Protein AF-A0A6A4Z8U5-F1 (afdb_monomer_lite)

Radius of gyration: 16.87 Å; chains: 1; bounding box: 35×45×52 Å

Foldseek 3Di:
DDDDDPPDDLVNLCCCQFPPQFFLLSVLVVLLVDQLLCLVVQQAQAQEQDLVRPGGDGPDPVRNVVCVVPPSQALQNYSLSNQLSDQLVRNCVNANDPPGPCCVRQVVVLVVDPNSVVSCVCSNCNNVPDDSVRSSVVSVVSNHGTHHGDDDDPDGRDDDD

Secondary structure (DSSP, 8-state):
---------HHHHHHIIIIIS--HHHHHHHHTTS-GGGTTTS-----BSSTT--SB--SSHHHHHHHHHHTTTBGGGBHHHHHTTS-HHHHHHHH-STTSHHIIIIIHHHHTSHHHHHHHHHHHHHHHH--HHHHHHHHHHTT--B--PPP-SSSPPP---

Sequence (161 aa):
MRSASPATSRTYARQLVLSELTDLTYAVTNLRTLSPWWFVKTNTMFCWIDFNTTFEVAHTVARQARCEAKYKANAAVYIESMLRQQVWADFVSAWGGSGSMWNVTYQEALDATPTGRRWLQQTTTARSITSVAQEVAYWRSFQVDRFQLQWQNHWQTGISE

Organism: NCBI:txid120398

pLDDT: mean 88.82, std 13.79, range [34.22, 98.62]

Structure (mmCIF, N/CA/C/O backbone):
data_AF-A0A6A4Z8U5-F1
#
_entry.id   AF-A0A6A4Z8U5-F1
#
loop_
_atom_site.group_PDB
_atom_site.id
_atom_site.type_symbol
_atom_site.label_atom_id
_atom_site.label_alt_id
_atom_site.label_comp_id
_atom_site.label_asym_id
_atom_site.label_entity_id
_atom_site.label_seq_id
_atom_site.pdbx_PDB_ins_code
_atom_site.Cartn_x
_atom_site.Cartn_y
_atom_site.Cartn_z
_atom_site.occupancy
_atom_site.B_iso_or_equiv
_atom_site.auth_seq_id
_atom_site.auth_comp_id
_atom_site.auth_asym_id
_atom_site.auth_atom_id
_atom_site.pdbx_PDB_model_num
ATOM 1 N N . MET A 1 1 ? 21.211 -27.342 34.054 1.00 34.22 1 MET A N 1
ATOM 2 C CA . MET A 1 1 ? 20.498 -27.913 32.890 1.00 34.22 1 MET A CA 1
ATOM 3 C C . MET A 1 1 ? 20.318 -26.807 31.863 1.00 34.22 1 MET A C 1
ATOM 5 O O . MET A 1 1 ? 19.681 -25.817 32.185 1.00 34.22 1 MET A O 1
ATOM 9 N N . ARG A 1 2 ? 20.952 -26.908 30.689 1.00 38.91 2 ARG A N 1
ATOM 10 C CA . ARG A 1 2 ? 20.717 -25.979 29.573 1.00 38.91 2 ARG A CA 1
ATOM 11 C C . ARG A 1 2 ? 19.577 -26.558 28.743 1.00 38.91 2 ARG A C 1
ATOM 13 O O . ARG A 1 2 ? 19.736 -27.628 28.167 1.00 38.91 2 ARG A O 1
ATOM 20 N N . SER A 1 3 ? 18.435 -25.887 28.741 1.00 38.78 3 SER A N 1
ATOM 21 C CA . SER A 1 3 ? 17.337 -26.149 27.817 1.00 38.78 3 SER A CA 1
ATOM 22 C C . SER A 1 3 ? 17.823 -25.862 26.396 1.00 38.78 3 SER A C 1
ATOM 24 O O . SER A 1 3 ? 18.137 -24.721 26.061 1.00 38.78 3 SER A O 1
ATOM 26 N N . ALA A 1 4 ? 17.950 -26.904 25.579 1.00 44.28 4 ALA A N 1
ATOM 27 C CA . ALA A 1 4 ? 18.146 -26.751 24.148 1.00 44.28 4 ALA A CA 1
ATOM 28 C C . ALA A 1 4 ? 16.785 -26.408 23.532 1.00 44.28 4 ALA A C 1
ATOM 30 O O . ALA A 1 4 ? 15.901 -27.262 23.497 1.00 44.28 4 ALA A O 1
ATOM 31 N N . SER A 1 5 ? 16.600 -25.167 23.076 1.00 52.19 5 SER A N 1
ATOM 32 C CA . SER A 1 5 ? 15.500 -24.864 22.155 1.00 52.19 5 SER A CA 1
ATOM 33 C C . SER A 1 5 ? 15.675 -25.730 20.902 1.00 52.19 5 SER A C 1
ATOM 35 O O . SER A 1 5 ? 16.810 -25.855 20.424 1.00 52.19 5 SER A O 1
ATOM 37 N N . PRO A 1 6 ? 14.605 -26.333 20.353 1.00 53.66 6 PRO A N 1
ATOM 38 C CA . PRO A 1 6 ? 14.718 -27.057 19.099 1.00 53.66 6 PRO A CA 1
ATOM 39 C C . PRO A 1 6 ? 15.205 -26.074 18.035 1.00 53.66 6 PRO A C 1
ATOM 41 O O . PRO A 1 6 ? 14.643 -24.991 17.879 1.00 53.66 6 PRO A O 1
ATOM 44 N N . ALA A 1 7 ? 16.276 -26.424 17.323 1.00 59.38 7 ALA A N 1
ATOM 45 C CA . ALA A 1 7 ? 16.727 -25.634 16.189 1.00 59.38 7 ALA A CA 1
ATOM 46 C C . ALA A 1 7 ? 15.635 -25.693 15.112 1.00 59.38 7 ALA A C 1
ATOM 48 O O . ALA A 1 7 ? 15.496 -26.694 14.408 1.00 59.38 7 ALA A O 1
ATOM 49 N N . THR A 1 8 ? 14.828 -24.641 15.010 1.00 61.09 8 THR A N 1
ATOM 50 C CA . THR A 1 8 ? 13.815 -24.511 13.965 1.00 61.09 8 THR A CA 1
ATOM 51 C C . THR A 1 8 ? 14.508 -24.513 12.601 1.00 61.09 8 THR A C 1
ATOM 53 O O . THR A 1 8 ? 15.490 -23.802 12.368 1.00 61.09 8 THR A O 1
ATOM 56 N N . SER A 1 9 ? 14.044 -25.364 11.680 1.00 70.25 9 SER A N 1
ATOM 57 C CA . SER A 1 9 ? 14.634 -25.440 10.339 1.00 70.25 9 SER A CA 1
ATOM 58 C C . SER A 1 9 ? 14.490 -24.096 9.616 1.00 70.25 9 SER A C 1
ATOM 60 O O . SER A 1 9 ? 13.412 -23.503 9.594 1.00 70.25 9 SER A O 1
ATOM 62 N N . ARG A 1 10 ? 15.540 -23.637 8.921 1.00 66.12 10 ARG A N 1
ATOM 63 C CA . ARG A 1 10 ? 15.491 -22.400 8.109 1.00 66.12 10 ARG A CA 1
ATOM 64 C C . ARG A 1 10 ? 14.445 -22.453 6.989 1.00 66.12 10 ARG A C 1
ATOM 66 O O . ARG A 1 10 ? 14.055 -21.413 6.462 1.00 66.12 10 ARG A O 1
ATOM 73 N N . THR A 1 11 ? 14.021 -23.649 6.581 1.00 73.50 11 THR A N 1
ATOM 74 C CA . THR A 1 11 ? 12.932 -23.828 5.611 1.00 73.50 11 THR A CA 1
ATOM 75 C C . THR A 1 11 ? 11.557 -23.671 6.251 1.00 73.50 11 THR A C 1
ATOM 77 O O . THR A 1 11 ? 10.667 -23.146 5.592 1.00 73.50 11 THR A O 1
ATOM 80 N N . TYR A 1 12 ? 11.404 -24.023 7.531 1.00 74.38 12 TYR A N 1
ATOM 81 C CA . TYR A 1 12 ? 10.136 -23.940 8.260 1.00 74.38 12 TYR A CA 1
ATOM 82 C C . TYR A 1 12 ? 9.645 -22.493 8.366 1.00 74.38 12 TYR A C 1
ATOM 84 O O . TYR A 1 12 ? 8.531 -22.189 7.955 1.00 74.38 12 TYR A O 1
ATOM 92 N N . ALA A 1 13 ? 10.518 -21.565 8.773 1.00 71.56 13 ALA A N 1
ATOM 93 C CA . ALA A 1 13 ? 10.164 -20.146 8.851 1.00 71.56 13 ALA A CA 1
ATOM 94 C C . ALA A 1 13 ? 9.749 -19.540 7.503 1.00 71.56 13 ALA A C 1
ATOM 96 O O . ALA A 1 13 ? 8.847 -18.706 7.428 1.00 71.56 13 ALA A O 1
ATOM 97 N N . ARG A 1 14 ? 10.391 -19.984 6.418 1.00 73.06 14 ARG A N 1
ATOM 98 C CA . ARG A 1 14 ? 10.057 -19.546 5.060 1.00 73.06 14 ARG A CA 1
ATOM 99 C C . ARG A 1 14 ? 8.739 -20.135 4.581 1.00 73.06 14 ARG A C 1
ATOM 101 O O . ARG A 1 14 ? 7.954 -19.401 4.002 1.00 73.06 14 ARG A O 1
ATOM 108 N N . GLN A 1 15 ? 8.502 -21.421 4.813 1.00 75.69 15 GLN A N 1
ATOM 109 C CA . GLN A 1 15 ? 7.245 -22.075 4.458 1.00 75.69 15 GLN A CA 1
ATOM 110 C C . GLN A 1 15 ? 6.070 -21.405 5.172 1.00 75.69 15 GLN A C 1
ATOM 112 O O . GLN A 1 15 ? 5.091 -21.033 4.528 1.00 75.69 15 GLN A O 1
ATOM 117 N N . LEU A 1 16 ? 6.225 -21.154 6.471 1.00 70.81 16 LEU A N 1
ATOM 118 C CA . LEU A 1 16 ? 5.195 -20.531 7.279 1.00 70.81 16 LEU A CA 1
ATOM 119 C C . LEU A 1 16 ? 4.844 -19.127 6.748 1.00 70.81 16 LEU A C 1
ATOM 121 O O . LEU A 1 16 ? 3.699 -18.871 6.401 1.00 70.81 16 LEU A O 1
ATOM 125 N N . VAL A 1 17 ? 5.827 -18.234 6.580 1.00 70.50 17 VAL A N 1
ATOM 126 C CA . VAL A 1 17 ? 5.576 -16.835 6.167 1.00 70.50 17 VAL A CA 1
ATOM 127 C C . VAL A 1 17 ? 5.225 -16.679 4.681 1.00 70.50 17 VAL A C 1
ATOM 129 O O . VAL A 1 17 ? 4.467 -15.780 4.325 1.00 70.50 17 VAL A O 1
ATOM 132 N N . LEU A 1 18 ? 5.780 -17.510 3.793 1.00 73.94 18 LEU A N 1
ATOM 133 C CA . LEU A 1 18 ? 5.599 -17.350 2.343 1.00 73.94 18 LEU A CA 1
ATOM 134 C C . LEU A 1 18 ? 4.422 -18.151 1.778 1.00 73.94 18 LEU A C 1
ATOM 136 O O . LEU A 1 18 ? 4.011 -17.868 0.652 1.00 73.94 18 LEU A O 1
ATOM 140 N N . SER A 1 19 ? 3.896 -19.131 2.515 1.00 71.62 19 SER A N 1
ATOM 141 C CA . SER A 1 19 ? 2.876 -20.047 1.990 1.00 71.62 19 SER A CA 1
ATOM 142 C C . SER A 1 19 ? 1.691 -20.273 2.924 1.00 71.62 19 SER A C 1
ATOM 144 O O . SER A 1 19 ? 0.590 -20.471 2.423 1.00 71.62 19 SER A O 1
ATOM 146 N N . GLU A 1 20 ? 1.883 -20.260 4.246 1.00 72.50 20 GLU A N 1
ATOM 147 C CA . GLU A 1 20 ? 0.832 -20.670 5.195 1.00 72.50 20 GLU A CA 1
ATOM 148 C C . GLU A 1 20 ? 0.177 -19.479 5.910 1.00 72.50 20 GLU A C 1
ATOM 150 O O . GLU A 1 20 ? -1.036 -19.451 6.099 1.00 72.50 20 GLU A O 1
ATOM 155 N N . LEU A 1 21 ? 0.950 -18.446 6.244 1.00 76.69 21 LEU A N 1
ATOM 156 C CA . LEU A 1 21 ? 0.498 -17.239 6.941 1.00 76.69 21 LEU A CA 1
ATOM 157 C C . LEU A 1 21 ? 0.203 -16.092 5.974 1.00 76.69 21 LEU A C 1
ATOM 159 O O . LEU A 1 21 ? 0.592 -14.945 6.193 1.00 76.69 21 LEU A O 1
ATOM 163 N N . THR A 1 22 ? -0.490 -16.411 4.884 1.00 83.19 22 THR A N 1
ATOM 164 C CA . THR A 1 22 ? -0.875 -15.427 3.865 1.00 83.19 22 THR A CA 1
ATOM 165 C C . THR A 1 22 ? -2.267 -14.839 4.089 1.00 83.19 22 THR A C 1
ATOM 167 O O . THR A 1 22 ? -2.733 -14.041 3.275 1.00 83.19 22 THR A O 1
ATOM 170 N N . ASP A 1 23 ? -2.954 -15.245 5.159 1.00 93.12 23 ASP A N 1
ATOM 171 C CA . ASP A 1 23 ? -4.269 -14.723 5.526 1.00 93.12 23 ASP A CA 1
ATOM 172 C C . ASP A 1 23 ? -4.215 -13.224 5.869 1.00 93.12 23 ASP A C 1
ATOM 174 O O . ASP A 1 23 ? -3.268 -12.725 6.484 1.00 93.12 23 ASP A O 1
ATOM 178 N N . LEU A 1 24 ? -5.263 -12.493 5.482 1.00 95.69 24 LEU A N 1
ATOM 179 C CA . LEU A 1 24 ? -5.318 -11.043 5.657 1.00 95.69 24 LEU A CA 1
ATOM 180 C C . LEU A 1 24 ? -5.406 -10.619 7.121 1.00 95.69 24 LEU A C 1
ATOM 182 O O . LEU A 1 24 ? -4.810 -9.609 7.487 1.00 95.69 24 LEU A O 1
ATOM 186 N N . THR A 1 25 ? -6.119 -11.361 7.972 1.00 96.12 25 THR A N 1
ATOM 187 C CA . THR A 1 25 ? -6.205 -11.039 9.402 1.00 96.12 25 THR A CA 1
ATOM 188 C C . THR A 1 25 ? -4.839 -11.188 10.055 1.00 96.12 25 THR A C 1
ATOM 190 O O . THR A 1 25 ? -4.428 -10.302 10.813 1.00 96.12 25 THR A O 1
ATOM 193 N N . TYR A 1 26 ? -4.104 -12.250 9.717 1.00 92.56 26 TYR A N 1
ATOM 194 C CA . TYR A 1 26 ? -2.724 -12.411 10.165 1.00 92.56 26 TYR A CA 1
ATOM 195 C C . TYR A 1 26 ? -1.841 -11.255 9.672 1.00 92.56 26 TYR A C 1
ATOM 197 O O . TYR A 1 26 ? -1.143 -10.621 10.468 1.00 92.56 26 TYR A O 1
ATOM 205 N N . ALA A 1 27 ? -1.909 -10.928 8.381 1.00 93.56 27 ALA A N 1
ATOM 206 C CA . ALA A 1 27 ? -1.083 -9.889 7.781 1.00 93.56 27 ALA A CA 1
ATOM 207 C C . ALA A 1 27 ? -1.352 -8.499 8.367 1.00 93.56 27 ALA A C 1
ATOM 209 O O . ALA A 1 27 ? -0.417 -7.835 8.804 1.00 93.56 27 ALA A O 1
ATOM 210 N N . VAL A 1 28 ? -2.613 -8.066 8.443 1.00 96.69 28 VAL A N 1
ATOM 211 C CA . VAL A 1 28 ? -2.997 -6.767 9.021 1.00 96.69 28 VAL A CA 1
ATOM 212 C C . VAL A 1 28 ? -2.538 -6.662 10.476 1.00 96.69 28 VAL A C 1
ATOM 214 O O . VAL A 1 28 ? -1.981 -5.638 10.871 1.00 96.69 28 VAL A O 1
ATOM 217 N N . THR A 1 29 ? -2.714 -7.725 11.267 1.00 95.38 29 THR A N 1
ATOM 218 C CA . THR A 1 29 ? -2.279 -7.752 12.672 1.00 95.38 29 THR A CA 1
ATOM 219 C C . THR A 1 29 ? -0.768 -7.544 12.795 1.00 95.38 29 THR A C 1
ATOM 221 O O . THR A 1 29 ? -0.332 -6.686 13.559 1.00 95.38 29 THR A O 1
ATOM 224 N N . ASN A 1 30 ? 0.033 -8.262 12.004 1.00 91.31 30 ASN A N 1
ATOM 225 C CA . ASN A 1 30 ? 1.496 -8.185 12.077 1.00 91.31 30 ASN A CA 1
ATOM 226 C C . ASN A 1 30 ? 2.071 -6.925 11.410 1.00 91.31 30 ASN A C 1
ATOM 228 O O . ASN A 1 30 ? 3.033 -6.340 11.900 1.00 91.31 30 ASN A O 1
ATOM 232 N N . LEU A 1 31 ? 1.466 -6.433 10.327 1.00 93.25 31 LEU A N 1
ATOM 233 C CA . LEU A 1 31 ? 1.861 -5.159 9.718 1.00 93.25 31 LEU A CA 1
ATOM 234 C C . LEU A 1 31 ? 1.653 -3.987 10.681 1.00 93.25 31 LEU A C 1
ATOM 236 O O . LEU A 1 31 ? 2.401 -3.012 10.625 1.00 93.25 31 LEU A O 1
ATOM 240 N N . ARG A 1 32 ? 0.682 -4.090 11.599 1.00 95.31 32 ARG A N 1
ATOM 241 C CA . ARG A 1 32 ? 0.470 -3.080 12.638 1.00 95.31 32 ARG A CA 1
ATOM 242 C C . ARG A 1 32 ? 1.530 -3.100 13.745 1.00 95.31 32 ARG A C 1
ATOM 244 O O . ARG A 1 32 ? 1.652 -2.106 14.462 1.00 95.31 32 ARG A O 1
ATOM 251 N N . THR A 1 33 ? 2.292 -4.173 13.905 1.00 92.69 33 THR A N 1
ATOM 252 C CA . THR A 1 33 ? 3.409 -4.229 14.864 1.00 92.69 33 THR A CA 1
ATOM 253 C C . THR A 1 33 ? 4.758 -3.967 14.197 1.00 92.69 33 THR A C 1
ATOM 255 O O . THR A 1 33 ? 5.764 -3.793 14.882 1.00 92.69 33 THR A O 1
ATOM 258 N N . LEU A 1 34 ? 4.791 -3.931 12.863 1.00 89.12 34 LEU A N 1
ATOM 259 C CA . LEU A 1 34 ? 5.997 -3.711 12.084 1.00 89.12 34 LEU A CA 1
ATOM 260 C C . LEU A 1 34 ? 6.476 -2.260 12.215 1.00 89.12 34 LEU A C 1
ATOM 262 O O . LEU A 1 34 ? 5.706 -1.322 12.034 1.00 89.12 34 LEU A O 1
ATOM 266 N N . SER A 1 35 ? 7.771 -2.072 12.481 1.00 91.38 35 SER A N 1
ATOM 267 C CA . SER A 1 35 ? 8.380 -0.739 12.429 1.00 91.38 35 SER A CA 1
ATOM 268 C C . SER A 1 35 ? 8.321 -0.176 10.999 1.00 91.38 35 SER A C 1
ATOM 270 O O . SER A 1 35 ? 8.675 -0.902 10.062 1.00 91.38 35 SER A O 1
ATOM 272 N N . PRO A 1 36 ? 8.002 1.121 10.811 1.00 89.56 36 PRO A N 1
ATOM 273 C CA . PRO A 1 36 ? 7.998 1.754 9.493 1.00 89.56 36 PRO A CA 1
ATOM 274 C C . PRO A 1 36 ? 9.326 1.630 8.737 1.00 89.56 36 PRO A C 1
ATOM 276 O O . PRO A 1 36 ? 9.334 1.605 7.509 1.00 89.56 36 PRO A O 1
ATOM 279 N N . TRP A 1 37 ? 10.456 1.466 9.437 1.00 87.00 37 TRP A N 1
ATOM 280 C CA . TRP A 1 37 ? 11.768 1.184 8.837 1.00 87.00 37 TRP A CA 1
ATOM 281 C C . TRP A 1 37 ? 11.793 -0.053 7.929 1.00 87.00 37 TRP A C 1
ATOM 283 O O . TRP A 1 37 ? 12.630 -0.149 7.032 1.00 87.00 37 TRP A O 1
ATOM 293 N N . TRP A 1 38 ? 10.882 -1.004 8.127 1.00 84.19 38 TRP A N 1
ATOM 294 C CA . TRP A 1 38 ? 10.791 -2.194 7.286 1.00 84.19 38 TRP A CA 1
ATOM 295 C C . TRP A 1 38 ? 9.944 -1.994 6.025 1.00 84.19 38 TRP A C 1
ATOM 297 O O . TRP A 1 38 ? 9.912 -2.895 5.188 1.00 84.19 38 TRP A O 1
ATOM 307 N N . PHE A 1 39 ? 9.316 -0.825 5.834 1.00 79.88 39 PHE A N 1
ATOM 308 C CA . PHE A 1 39 ? 8.486 -0.531 4.662 1.00 79.88 39 PHE A CA 1
ATOM 309 C C . PHE A 1 39 ? 9.240 -0.776 3.347 1.00 79.88 39 PHE A C 1
ATOM 311 O O . PHE A 1 39 ? 8.887 -1.676 2.589 1.00 79.88 39 PHE A O 1
ATOM 318 N N . VAL A 1 40 ? 10.353 -0.069 3.124 1.00 71.38 40 VAL A N 1
ATOM 319 C CA . VAL A 1 40 ? 11.163 -0.236 1.899 1.00 71.38 40 VAL A CA 1
ATOM 320 C C . VAL A 1 40 ? 11.908 -1.573 1.847 1.00 71.38 40 VAL A C 1
ATOM 322 O O . VAL A 1 40 ? 12.436 -1.954 0.807 1.00 71.38 40 VAL A O 1
ATOM 325 N N . LYS A 1 41 ? 11.996 -2.276 2.981 1.00 73.38 41 LYS A N 1
ATOM 326 C CA . LYS A 1 41 ? 12.695 -3.562 3.109 1.00 73.38 41 LYS A CA 1
ATOM 327 C C . LYS A 1 41 ? 11.762 -4.757 2.963 1.00 73.38 41 LYS A C 1
ATOM 329 O O . LYS A 1 41 ? 12.213 -5.901 3.042 1.00 73.38 41 LYS A O 1
ATOM 334 N N . THR A 1 42 ? 10.472 -4.510 2.756 1.00 75.56 42 THR A N 1
ATOM 335 C CA . THR A 1 42 ? 9.524 -5.562 2.421 1.00 75.56 42 THR A CA 1
ATOM 336 C C . THR A 1 42 ? 9.821 -5.997 1.000 1.00 75.56 42 THR A C 1
ATOM 338 O O . THR A 1 42 ? 9.651 -5.243 0.049 1.00 75.56 42 THR A O 1
ATOM 341 N N . ASN A 1 43 ? 10.350 -7.212 0.871 1.00 73.88 43 ASN A N 1
ATOM 342 C CA . ASN A 1 43 ? 10.844 -7.749 -0.392 1.00 73.88 43 ASN A CA 1
ATOM 343 C C . ASN A 1 43 ? 9.674 -8.196 -1.266 1.00 73.88 43 ASN A C 1
ATOM 345 O O . ASN A 1 43 ? 9.362 -9.379 -1.407 1.00 73.88 43 ASN A O 1
ATOM 349 N N . THR A 1 44 ? 9.003 -7.205 -1.822 1.00 85.31 44 THR A N 1
ATOM 350 C CA . THR A 1 44 ? 7.937 -7.344 -2.793 1.00 85.31 44 THR A CA 1
ATOM 351 C C . THR A 1 44 ? 8.229 -6.400 -3.946 1.00 85.31 44 THR A C 1
ATOM 353 O O . THR A 1 44 ? 8.815 -5.332 -3.780 1.00 85.31 44 THR A O 1
ATOM 356 N N . MET A 1 45 ? 7.835 -6.808 -5.143 1.00 88.75 45 MET A N 1
ATOM 357 C CA . MET A 1 45 ? 7.872 -5.923 -6.298 1.00 88.75 45 MET A CA 1
ATOM 358 C C . MET A 1 45 ? 6.511 -5.248 -6.393 1.00 88.75 45 MET A C 1
ATOM 360 O O . MET A 1 45 ? 5.579 -5.857 -6.935 1.00 88.75 45 MET A O 1
ATOM 364 N N . PHE A 1 46 ? 6.419 -4.027 -5.858 1.00 93.69 46 PHE A N 1
ATOM 365 C CA . PHE A 1 46 ? 5.207 -3.219 -5.925 1.00 93.69 46 PHE A CA 1
ATOM 366 C C . PHE A 1 46 ? 4.728 -3.072 -7.370 1.00 93.69 46 PHE A C 1
ATOM 368 O O . PHE A 1 46 ? 5.518 -2.927 -8.307 1.00 93.69 46 PHE A O 1
ATOM 375 N N . CYS A 1 47 ? 3.415 -3.169 -7.522 1.00 96.69 47 CYS A N 1
ATOM 376 C CA . CYS A 1 47 ? 2.716 -3.044 -8.790 1.00 96.69 47 CYS A CA 1
ATOM 377 C C . CYS A 1 47 ? 1.866 -1.770 -8.796 1.00 96.69 47 CYS A C 1
ATOM 379 O O . CYS A 1 47 ? 1.859 -1.058 -9.796 1.00 96.69 47 CYS A O 1
ATOM 381 N N . TRP A 1 48 ? 1.223 -1.447 -7.667 1.00 98.12 48 TRP A N 1
ATOM 382 C CA . TRP A 1 48 ? 0.363 -0.270 -7.540 1.00 98.12 48 TRP A CA 1
ATOM 383 C C . TRP A 1 48 ? 0.583 0.476 -6.226 1.00 98.12 48 TRP A C 1
ATOM 385 O O . TRP A 1 48 ? 1.008 -0.107 -5.221 1.00 98.12 48 TRP A O 1
ATOM 395 N N . ILE A 1 49 ? 0.253 1.768 -6.232 1.00 97.75 49 ILE A N 1
ATOM 396 C CA . ILE A 1 49 ? 0.168 2.555 -4.999 1.00 97.75 49 ILE A CA 1
ATOM 397 C C . ILE A 1 49 ? -1.097 2.176 -4.229 1.00 97.75 49 ILE A C 1
ATOM 399 O O . ILE A 1 49 ? -1.017 1.883 -3.041 1.00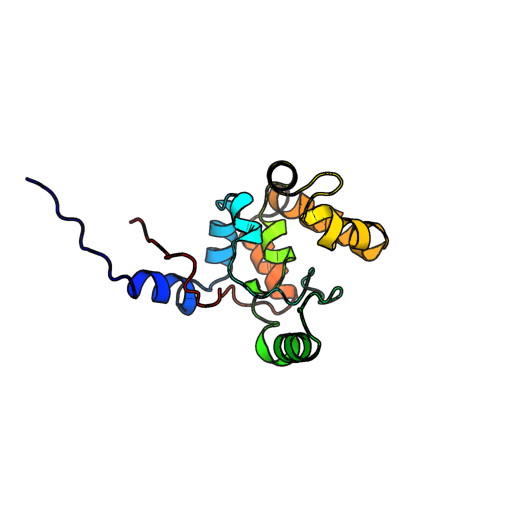 97.75 49 ILE A O 1
ATOM 403 N N . ASP A 1 50 ? -2.238 2.142 -4.912 1.00 98.31 50 ASP A N 1
ATOM 404 C CA . ASP A 1 50 ? -3.580 2.042 -4.344 1.00 98.31 50 ASP A CA 1
ATOM 405 C C . ASP A 1 50 ? -4.308 0.753 -4.750 1.00 98.31 50 ASP A C 1
ATOM 407 O O . ASP A 1 50 ? -4.077 0.209 -5.832 1.00 98.31 50 ASP A O 1
ATOM 411 N N . PHE A 1 51 ? -5.236 0.274 -3.915 1.00 98.38 51 PHE A N 1
ATOM 412 C CA . PHE A 1 51 ? -6.026 -0.929 -4.222 1.00 98.38 51 PHE A CA 1
ATOM 413 C C . PHE A 1 51 ? -6.913 -0.779 -5.463 1.00 98.38 51 PHE A C 1
ATOM 415 O O . PHE A 1 51 ? -7.209 -1.770 -6.129 1.00 98.38 51 PHE A O 1
ATOM 422 N N . ASN A 1 52 ? -7.289 0.453 -5.816 1.00 97.69 52 ASN A N 1
ATOM 423 C CA . ASN A 1 52 ? -8.057 0.751 -7.024 1.00 97.69 52 ASN A CA 1
ATO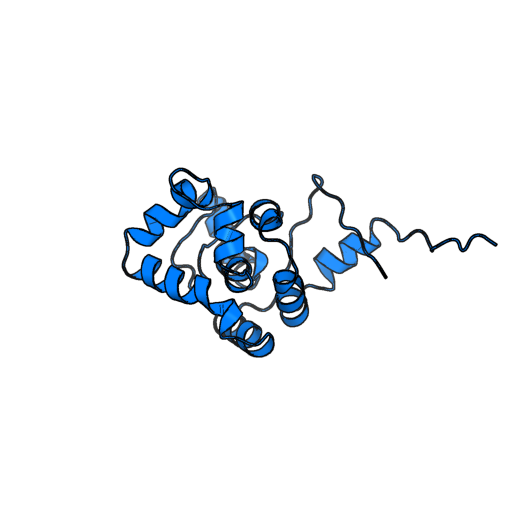M 424 C C . ASN A 1 52 ? -7.204 0.696 -8.308 1.00 97.69 52 ASN A C 1
ATOM 426 O O . ASN A 1 52 ? -7.718 0.926 -9.402 1.00 97.69 52 ASN A O 1
ATOM 430 N N . THR A 1 53 ? -5.914 0.354 -8.205 1.00 97.44 53 THR A N 1
ATOM 431 C CA . THR A 1 53 ? -4.985 0.225 -9.340 1.00 97.44 53 THR A CA 1
ATOM 432 C C . THR A 1 53 ? -4.870 1.503 -10.180 1.00 97.44 53 THR A C 1
ATOM 434 O O . THR A 1 53 ? -4.564 1.447 -11.365 1.00 97.44 53 THR A O 1
ATOM 437 N N . THR A 1 54 ? -5.113 2.668 -9.570 1.00 97.69 54 THR A N 1
ATOM 438 C CA . THR A 1 54 ? -5.093 3.972 -10.250 1.00 97.69 54 THR A CA 1
ATOM 439 C C . THR A 1 54 ? -3.671 4.385 -10.612 1.00 97.69 54 THR A C 1
ATOM 441 O O . THR A 1 54 ? -3.441 4.966 -11.671 1.00 97.69 54 THR A O 1
ATOM 444 N N . PHE A 1 55 ? -2.715 4.104 -9.725 1.00 97.81 55 PHE A N 1
ATOM 445 C CA . PHE A 1 55 ? -1.319 4.485 -9.903 1.00 97.81 55 PHE A CA 1
ATOM 446 C C . PHE A 1 55 ? -0.440 3.243 -10.034 1.00 97.81 55 PHE A C 1
ATOM 448 O O . PHE A 1 55 ? -0.186 2.533 -9.058 1.00 97.81 55 PHE A O 1
ATOM 455 N N . GLU A 1 56 ? 0.038 2.993 -11.248 1.00 97.62 56 GLU A N 1
ATOM 456 C CA . GLU A 1 56 ? 0.950 1.897 -11.567 1.00 97.62 56 GLU A CA 1
ATOM 457 C C . GLU A 1 56 ? 2.405 2.287 -11.273 1.00 97.62 56 GLU A C 1
ATOM 459 O O . GLU A 1 56 ? 2.857 3.367 -11.649 1.00 97.62 56 GLU A O 1
ATOM 464 N N . VAL A 1 57 ? 3.149 1.404 -10.603 1.00 96.19 57 VAL A N 1
ATOM 465 C CA . VAL A 1 57 ? 4.545 1.656 -10.182 1.00 96.19 57 VAL A CA 1
ATOM 466 C C . VAL A 1 57 ? 5.494 0.504 -10.510 1.00 96.19 57 VAL A C 1
ATOM 468 O O . VAL A 1 57 ? 6.659 0.513 -10.106 1.00 96.19 57 VAL A O 1
ATOM 471 N N . ALA A 1 58 ? 5.033 -0.511 -11.245 1.00 95.81 58 ALA A N 1
ATOM 472 C CA . ALA A 1 58 ? 5.924 -1.564 -11.702 1.00 95.81 58 ALA A CA 1
ATOM 473 C C . ALA A 1 58 ? 7.052 -1.001 -12.579 1.00 95.81 58 ALA A C 1
ATOM 475 O O . ALA A 1 58 ? 6.831 -0.227 -13.503 1.00 95.81 58 ALA A O 1
ATOM 476 N N . HIS A 1 59 ? 8.267 -1.503 -12.361 1.00 92.00 59 HIS A N 1
ATOM 477 C CA . HIS A 1 59 ? 9.479 -1.021 -13.032 1.00 92.00 59 HIS A CA 1
ATOM 478 C C . HIS A 1 59 ? 9.464 -1.133 -14.574 1.00 92.00 59 HIS A C 1
ATOM 480 O O . HIS A 1 59 ? 10.244 -0.471 -15.252 1.00 92.00 59 HIS A O 1
ATOM 486 N N . THR A 1 60 ? 8.634 -2.004 -15.160 1.00 96.44 60 THR A N 1
ATOM 487 C CA . THR A 1 60 ? 8.501 -2.133 -16.621 1.00 96.44 60 THR A CA 1
ATOM 488 C C . THR A 1 60 ? 7.065 -2.446 -17.021 1.00 96.44 60 THR A C 1
ATOM 490 O O . THR A 1 60 ? 6.341 -3.103 -16.274 1.00 96.44 60 THR A O 1
ATOM 493 N N . VAL A 1 61 ? 6.689 -2.096 -18.255 1.00 97.44 61 VAL A N 1
ATOM 494 C CA . VAL A 1 61 ? 5.381 -2.449 -18.842 1.00 97.44 61 VAL A CA 1
ATOM 495 C C . VAL A 1 61 ? 5.135 -3.963 -18.794 1.00 97.44 61 VAL A C 1
ATOM 497 O O . VAL A 1 61 ? 4.062 -4.420 -18.413 1.00 97.44 61 VAL A O 1
ATOM 500 N N . ALA A 1 62 ? 6.156 -4.774 -19.090 1.00 97.94 62 ALA A N 1
ATOM 501 C CA . ALA A 1 62 ? 6.047 -6.231 -19.009 1.00 97.94 62 ALA A CA 1
ATOM 502 C C . ALA A 1 62 ? 5.853 -6.742 -17.565 1.00 97.94 62 ALA A C 1
ATOM 504 O O . ALA A 1 62 ? 5.205 -7.770 -17.344 1.00 97.94 62 ALA A O 1
ATOM 505 N N . ARG A 1 63 ? 6.418 -6.058 -16.556 1.00 96.31 63 ARG A N 1
ATOM 506 C CA . ARG A 1 63 ? 6.125 -6.342 -15.141 1.00 96.31 63 ARG A CA 1
ATOM 507 C C . ARG A 1 63 ? 4.693 -5.949 -14.804 1.00 96.31 63 ARG A C 1
ATOM 509 O O . ARG A 1 63 ? 4.023 -6.769 -14.185 1.00 96.31 63 ARG A O 1
ATOM 516 N N . GLN A 1 64 ? 4.235 -4.782 -15.242 1.00 98.12 64 GLN A N 1
ATOM 517 C CA . GLN A 1 64 ? 2.879 -4.296 -14.998 1.00 98.12 64 GLN A CA 1
ATOM 518 C C . GLN A 1 64 ? 1.823 -5.249 -15.578 1.00 98.12 64 GLN A C 1
ATOM 520 O O . GLN A 1 64 ? 0.956 -5.726 -14.852 1.00 98.12 64 GLN A O 1
ATOM 525 N N . ALA A 1 65 ? 1.983 -5.683 -16.832 1.00 97.88 65 ALA A N 1
ATOM 526 C CA . ALA A 1 65 ? 1.096 -6.671 -17.454 1.00 97.88 65 ALA A CA 1
ATOM 527 C C . ALA A 1 65 ? 1.046 -8.002 -16.675 1.00 97.88 65 ALA A C 1
ATOM 529 O O . ALA A 1 65 ? -0.002 -8.633 -16.542 1.00 97.88 65 ALA A O 1
ATOM 530 N N . ARG A 1 66 ? 2.178 -8.432 -16.103 1.00 97.06 66 ARG A N 1
ATOM 531 C CA . ARG A 1 66 ? 2.215 -9.613 -15.229 1.00 97.06 66 ARG A CA 1
ATOM 532 C C . ARG A 1 66 ? 1.536 -9.364 -13.883 1.00 97.06 66 ARG A C 1
ATOM 534 O O . ARG A 1 66 ? 0.942 -10.300 -13.351 1.00 97.06 66 ARG A O 1
ATOM 541 N N . CYS A 1 67 ? 1.646 -8.158 -13.326 1.00 97.12 67 CYS A N 1
ATOM 542 C CA . CYS A 1 67 ? 0.923 -7.768 -12.121 1.00 97.12 67 CYS A CA 1
ATOM 543 C C . CYS A 1 67 ? -0.583 -7.911 -12.327 1.00 9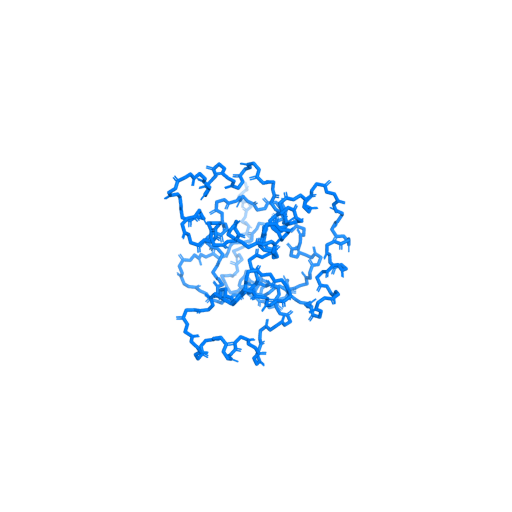7.12 67 CYS A C 1
ATOM 545 O O . CYS A 1 67 ? -1.216 -8.644 -11.566 1.00 97.12 67 CYS A O 1
ATOM 547 N N . GLU A 1 68 ? -1.114 -7.328 -13.401 1.00 97.12 68 GLU A N 1
ATOM 548 C CA . GLU A 1 68 ? -2.526 -7.450 -13.779 1.00 97.12 68 GLU A CA 1
ATOM 549 C C . GLU A 1 68 ? -2.955 -8.915 -13.936 1.00 97.12 68 GLU A C 1
ATOM 551 O O . GLU A 1 68 ? -3.964 -9.339 -13.380 1.00 97.12 68 GLU A O 1
ATOM 556 N N . ALA A 1 69 ? -2.149 -9.728 -14.625 1.00 97.38 69 ALA A N 1
ATOM 557 C CA . ALA A 1 69 ? -2.504 -11.117 -14.900 1.00 97.38 69 ALA A CA 1
ATOM 558 C C . ALA A 1 69 ? -2.431 -12.055 -13.678 1.00 97.38 69 ALA A C 1
ATOM 560 O O . ALA A 1 69 ? -3.057 -13.114 -13.697 1.00 97.38 69 ALA A O 1
ATOM 561 N N . LYS A 1 70 ? -1.615 -11.748 -12.656 1.00 95.94 70 LYS A N 1
ATOM 562 C CA . LYS A 1 70 ? -1.260 -12.736 -11.611 1.00 95.94 70 LYS A CA 1
ATOM 563 C C . LYS A 1 70 ? -1.365 -12.257 -10.168 1.00 95.94 70 LYS A C 1
ATOM 565 O O . LYS A 1 70 ? -1.460 -13.098 -9.273 1.00 95.94 70 LYS A O 1
ATOM 570 N N . TYR A 1 71 ? -1.282 -10.955 -9.910 1.00 96.31 71 TYR A N 1
ATOM 571 C CA . TYR A 1 71 ? -0.999 -10.451 -8.562 1.00 96.31 71 TYR A CA 1
ATOM 572 C C . TYR A 1 71 ? -2.064 -9.520 -7.980 1.00 96.31 71 TYR A C 1
ATOM 574 O O . TYR A 1 71 ? -1.925 -9.163 -6.817 1.00 96.31 71 TYR A O 1
ATOM 582 N N . LYS A 1 72 ? -3.146 -9.198 -8.704 1.00 97.06 72 LYS A N 1
ATOM 583 C CA . LYS A 1 72 ? -4.206 -8.295 -8.205 1.00 97.06 72 LYS A CA 1
ATOM 584 C C . LYS A 1 72 ? -4.809 -8.723 -6.867 1.00 97.06 72 LYS A C 1
ATOM 586 O O . LYS A 1 72 ? -5.040 -7.906 -5.994 1.00 97.06 72 LYS A O 1
ATOM 591 N N . ALA A 1 73 ? -5.005 -10.022 -6.668 1.00 97.38 73 ALA A N 1
ATOM 592 C CA . ALA A 1 73 ? -5.572 -10.532 -5.422 1.00 97.38 73 ALA A CA 1
ATOM 593 C C . ALA A 1 73 ? -4.571 -10.549 -4.238 1.00 97.38 73 ALA A C 1
ATOM 595 O O . ALA A 1 73 ? -4.953 -10.871 -3.115 1.00 97.38 73 ALA A O 1
ATOM 596 N N . ASN A 1 74 ? -3.290 -10.218 -4.459 1.00 97.19 74 ASN A N 1
ATOM 597 C CA . ASN A 1 74 ? -2.254 -10.223 -3.426 1.00 97.19 74 ASN A CA 1
ATOM 598 C C . ASN A 1 74 ? -1.987 -8.809 -2.885 1.00 97.19 74 ASN A C 1
ATOM 600 O O . ASN A 1 74 ? -1.323 -8.006 -3.532 1.00 97.19 74 ASN A O 1
ATOM 604 N N . ALA A 1 75 ? -2.395 -8.539 -1.649 1.00 96.81 75 ALA A N 1
ATOM 605 C CA . ALA A 1 75 ? -2.175 -7.280 -0.946 1.00 96.81 75 ALA A CA 1
ATOM 606 C C . ALA A 1 75 ? -0.700 -6.850 -0.929 1.00 96.81 75 ALA A C 1
ATOM 608 O O . ALA A 1 75 ? -0.410 -5.665 -1.011 1.00 96.81 75 ALA A O 1
ATOM 609 N N . ALA A 1 76 ? 0.245 -7.796 -0.902 1.00 95.12 76 ALA A N 1
ATOM 610 C CA . ALA A 1 76 ? 1.669 -7.489 -0.810 1.00 95.12 76 ALA A CA 1
ATOM 611 C C . ALA A 1 76 ? 2.241 -6.725 -2.017 1.00 95.12 76 ALA A C 1
ATOM 613 O O . ALA A 1 76 ? 3.383 -6.278 -1.949 1.00 95.12 76 ALA A O 1
ATOM 614 N N . VAL A 1 77 ? 1.518 -6.591 -3.136 1.00 96.06 77 VAL A N 1
ATOM 615 C CA . VAL A 1 77 ? 1.979 -5.781 -4.281 1.00 96.06 77 VAL A CA 1
ATOM 616 C C . VAL A 1 77 ? 1.414 -4.357 -4.301 1.00 96.06 77 VAL A C 1
ATOM 618 O O . VAL A 1 77 ? 1.717 -3.605 -5.231 1.00 96.06 77 VAL A O 1
ATOM 621 N N . TYR A 1 78 ? 0.648 -3.980 -3.276 1.00 97.38 78 TYR A N 1
ATOM 622 C CA . TYR A 1 78 ? 0.055 -2.657 -3.102 1.00 97.38 78 TYR A CA 1
ATOM 623 C C . TYR A 1 78 ? 0.773 -1.895 -1.987 1.00 97.38 78 TYR A C 1
ATOM 625 O O . TYR A 1 78 ? 0.889 -2.386 -0.867 1.00 97.38 78 TYR A O 1
ATOM 633 N N . ILE A 1 79 ? 1.227 -0.672 -2.258 1.00 96.25 79 ILE A N 1
ATOM 634 C CA . ILE A 1 79 ? 1.840 0.175 -1.218 1.00 96.25 79 ILE A CA 1
ATOM 635 C C . ILE A 1 79 ? 0.813 0.530 -0.130 1.00 96.25 79 ILE A C 1
ATOM 637 O O . ILE A 1 79 ? 1.133 0.525 1.063 1.00 96.25 79 ILE A O 1
ATOM 641 N N . GLU A 1 80 ? -0.437 0.778 -0.528 1.00 97.62 80 GLU A N 1
ATOM 642 C CA . GLU A 1 80 ? -1.559 1.087 0.357 1.00 97.62 80 GLU A CA 1
ATOM 643 C C . GLU A 1 80 ? -1.733 0.049 1.467 1.00 97.62 80 GLU A C 1
ATOM 645 O O . GLU A 1 80 ? -1.926 0.425 2.625 1.00 97.62 80 GLU A O 1
ATOM 650 N N . SER A 1 81 ? -1.589 -1.245 1.159 1.00 96.06 81 SER A N 1
ATOM 651 C CA . SER A 1 81 ? -1.771 -2.301 2.158 1.00 96.06 81 SER A CA 1
ATOM 652 C C . SER A 1 81 ? -0.828 -2.124 3.346 1.00 96.06 81 SER A C 1
ATOM 654 O O . SER A 1 81 ? -1.198 -2.421 4.475 1.00 96.06 81 SER A O 1
ATOM 656 N N . MET A 1 82 ? 0.390 -1.636 3.108 1.00 94.00 82 MET A N 1
ATOM 657 C CA . MET A 1 82 ? 1.386 -1.422 4.150 1.00 94.00 82 MET A CA 1
ATOM 658 C C . MET A 1 82 ? 1.165 -0.101 4.880 1.00 94.00 82 MET A C 1
ATOM 660 O O . MET A 1 82 ? 1.156 -0.085 6.112 1.00 94.00 82 MET A O 1
ATOM 664 N N . LEU A 1 83 ? 0.972 0.995 4.137 1.00 95.75 83 LEU A N 1
ATOM 665 C CA . LEU A 1 83 ? 0.878 2.340 4.712 1.00 95.75 83 LEU A CA 1
ATOM 666 C C . LEU A 1 83 ? -0.374 2.533 5.565 1.00 95.75 83 LEU A C 1
ATOM 668 O O . LEU A 1 83 ? -0.285 3.154 6.623 1.00 95.75 83 LEU A O 1
ATOM 672 N N . ARG A 1 84 ? -1.504 1.925 5.184 1.00 97.50 84 ARG A N 1
ATOM 673 C CA . ARG A 1 84 ? -2.730 1.937 6.000 1.00 97.50 84 ARG A CA 1
ATOM 674 C C . ARG A 1 84 ? -2.545 1.315 7.381 1.00 97.50 84 ARG A C 1
ATOM 676 O O . ARG A 1 84 ? -3.336 1.584 8.281 1.00 97.50 84 ARG A O 1
ATOM 683 N N . GLN A 1 85 ? -1.510 0.488 7.559 1.00 96.75 85 GLN A N 1
ATOM 684 C CA . GLN A 1 85 ? -1.191 -0.135 8.840 1.00 96.75 85 GLN A CA 1
ATOM 685 C C . GLN A 1 85 ? -0.140 0.634 9.634 1.00 96.75 85 GLN A C 1
ATOM 687 O O . GLN A 1 85 ? 0.224 0.160 10.700 1.00 96.75 85 GLN A O 1
ATOM 692 N N . GLN A 1 86 ? 0.354 1.790 9.187 1.00 95.75 86 GLN A N 1
ATOM 693 C CA . GLN A 1 86 ? 1.391 2.541 9.904 1.00 95.75 86 GLN A CA 1
ATOM 694 C C . GLN A 1 86 ? 0.815 3.720 10.692 1.00 95.75 86 GLN A C 1
ATOM 696 O O . GLN A 1 86 ? -0.210 4.296 10.333 1.00 95.75 86 GLN A O 1
ATOM 701 N N . VAL A 1 87 ? 1.484 4.089 11.787 1.00 95.94 87 VAL A N 1
ATOM 702 C CA . VAL A 1 87 ? 1.295 5.415 12.386 1.00 95.94 87 VAL A CA 1
ATOM 703 C C . VAL A 1 87 ? 2.009 6.405 11.473 1.00 95.94 87 VAL A C 1
ATOM 705 O O . VAL A 1 87 ? 3.221 6.312 11.283 1.00 95.94 87 VAL A O 1
ATOM 708 N N . TRP A 1 88 ? 1.264 7.335 10.874 1.00 95.00 88 TRP A N 1
ATOM 709 C CA . TRP A 1 88 ? 1.813 8.186 9.817 1.00 95.00 88 TRP A CA 1
ATOM 710 C C . TRP A 1 88 ? 3.000 9.042 10.272 1.00 95.00 88 TRP A C 1
ATOM 712 O O . TRP A 1 88 ? 3.982 9.156 9.544 1.00 95.00 88 TRP A O 1
ATOM 722 N N . ALA A 1 89 ? 2.949 9.583 11.492 1.00 95.31 89 ALA A N 1
ATOM 723 C CA . ALA A 1 89 ? 4.050 10.362 12.057 1.00 95.31 89 ALA A CA 1
ATOM 724 C C . ALA A 1 89 ? 5.358 9.551 12.133 1.00 95.31 89 ALA A C 1
ATOM 726 O O . ALA A 1 89 ? 6.415 10.046 11.740 1.00 95.31 89 ALA A O 1
ATOM 727 N N . ASP A 1 90 ? 5.276 8.285 12.550 1.00 95.44 90 ASP A N 1
ATOM 728 C CA . ASP A 1 90 ? 6.437 7.394 12.643 1.00 95.44 90 ASP A CA 1
ATOM 729 C C . ASP A 1 90 ? 6.982 7.043 11.252 1.00 95.44 90 ASP A C 1
ATOM 731 O O . ASP A 1 90 ? 8.194 6.978 11.049 1.00 95.44 90 ASP A O 1
ATOM 735 N N . PHE A 1 91 ? 6.095 6.856 10.268 1.00 94.75 91 PHE A N 1
ATOM 736 C CA . PHE A 1 91 ? 6.497 6.635 8.880 1.00 94.75 91 PHE A CA 1
ATOM 737 C C . PHE A 1 91 ? 7.223 7.847 8.290 1.00 94.75 91 PHE A C 1
ATOM 739 O O . PHE A 1 91 ? 8.290 7.690 7.698 1.00 94.75 91 PHE A O 1
ATOM 746 N N . VAL A 1 92 ? 6.681 9.053 8.476 1.00 93.94 92 VAL A N 1
ATOM 747 C CA . VAL A 1 92 ? 7.303 10.292 7.988 1.00 93.94 92 VAL A CA 1
ATOM 748 C C . VAL A 1 92 ? 8.659 10.522 8.651 1.00 93.94 92 VAL A C 1
ATOM 750 O O . VAL A 1 92 ? 9.593 10.927 7.968 1.00 93.94 92 VAL A O 1
ATOM 753 N N . SER A 1 93 ? 8.799 10.205 9.940 1.00 94.12 93 SER A N 1
ATOM 754 C CA . SER A 1 93 ? 10.085 10.266 10.646 1.00 94.12 93 SER A CA 1
ATOM 755 C C . SER A 1 93 ? 11.139 9.325 10.040 1.00 94.12 93 SER A C 1
ATOM 757 O O . SER A 1 93 ? 12.313 9.678 9.956 1.00 94.12 93 SER A O 1
ATOM 759 N N . ALA A 1 94 ? 10.728 8.139 9.577 1.00 92.88 94 ALA A N 1
ATOM 760 C CA . ALA A 1 94 ? 11.636 7.157 8.984 1.00 92.88 94 ALA A CA 1
ATOM 761 C C . ALA A 1 94 ? 11.962 7.421 7.501 1.00 92.88 94 ALA A C 1
ATOM 763 O O . ALA A 1 94 ? 13.089 7.172 7.075 1.00 92.88 94 ALA A O 1
ATOM 764 N N . TRP A 1 95 ? 10.988 7.882 6.707 1.00 93.50 95 TRP A N 1
ATOM 765 C CA . TRP A 1 95 ? 11.092 7.893 5.238 1.00 93.50 95 TRP A CA 1
ATOM 766 C C . TRP A 1 95 ? 10.626 9.173 4.549 1.00 93.50 95 TRP A C 1
ATOM 768 O O . TRP A 1 95 ? 10.825 9.284 3.340 1.00 93.50 95 TRP A O 1
ATOM 778 N N . GLY A 1 96 ? 9.974 10.085 5.271 1.00 91.62 96 GLY A N 1
ATOM 779 C CA . GLY A 1 96 ? 9.359 11.295 4.728 1.00 91.62 96 GLY A CA 1
ATOM 780 C C . GLY A 1 96 ? 10.240 12.542 4.839 1.00 91.62 96 GLY A C 1
ATOM 781 O O . GLY A 1 96 ? 11.434 12.473 5.116 1.00 91.62 96 GLY A O 1
ATOM 782 N N . GLY A 1 97 ? 9.629 13.705 4.603 1.00 91.25 97 GLY A N 1
ATOM 783 C CA . GLY A 1 97 ? 10.317 15.000 4.549 1.00 91.25 97 GLY A CA 1
ATOM 784 C C . GLY A 1 97 ? 10.742 15.397 3.132 1.00 91.25 97 GLY A C 1
ATOM 785 O O . GLY A 1 97 ? 10.799 14.564 2.228 1.00 91.25 97 GLY A O 1
ATOM 786 N N . SER A 1 98 ? 11.012 16.687 2.929 1.00 93.50 98 SER A N 1
ATOM 787 C CA . SER A 1 98 ? 11.409 17.229 1.622 1.00 93.50 98 SER A CA 1
ATOM 788 C C . SER A 1 98 ? 12.696 16.570 1.122 1.00 93.50 98 SER A C 1
ATOM 790 O O . SER A 1 98 ? 13.675 16.494 1.862 1.00 93.50 98 SER A O 1
ATOM 792 N N . GLY A 1 99 ? 12.706 16.102 -0.126 1.00 93.25 99 GLY A N 1
ATOM 793 C CA . GLY A 1 99 ? 13.856 15.425 -0.737 1.00 93.25 99 GLY A CA 1
ATOM 794 C C . GLY A 1 99 ? 14.095 13.987 -0.258 1.00 93.25 99 GLY A C 1
ATOM 795 O O . GLY A 1 99 ? 15.058 13.352 -0.683 1.00 93.25 99 GLY A O 1
ATOM 796 N N . SER A 1 100 ? 13.240 13.453 0.618 1.00 93.56 100 SER A N 1
ATOM 797 C CA . SER A 1 100 ? 13.319 12.058 1.065 1.00 93.56 100 SER A CA 1
ATOM 798 C C . SER A 1 100 ? 12.898 11.074 -0.026 1.00 93.56 100 SER A C 1
ATOM 800 O O . SER A 1 100 ? 12.197 11.436 -0.971 1.00 93.56 100 SER A O 1
ATOM 802 N N . MET A 1 101 ? 13.261 9.797 0.140 1.00 90.00 101 MET A N 1
ATOM 803 C CA . MET A 1 101 ? 12.898 8.741 -0.812 1.00 90.00 101 MET A CA 1
ATOM 804 C C . MET A 1 101 ? 11.385 8.656 -1.039 1.00 90.00 101 MET A C 1
ATOM 806 O O . MET A 1 101 ? 10.954 8.565 -2.185 1.00 90.00 101 MET A O 1
ATOM 810 N N . TRP A 1 102 ? 10.570 8.708 0.020 1.00 93.19 102 TRP A N 1
ATOM 811 C CA . TRP A 1 102 ? 9.112 8.704 -0.128 1.00 93.19 102 TRP A CA 1
ATOM 812 C C . TRP A 1 102 ? 8.619 9.941 -0.887 1.00 93.19 102 TRP A C 1
ATOM 814 O O . TRP A 1 102 ? 7.782 9.827 -1.787 1.00 93.19 102 TRP A O 1
ATOM 824 N N . ASN A 1 103 ? 9.162 11.111 -0.539 1.00 94.88 103 ASN A N 1
ATOM 825 C CA . ASN A 1 103 ? 8.729 12.383 -1.094 1.00 94.88 103 ASN A CA 1
ATOM 826 C C . ASN A 1 103 ? 8.964 12.460 -2.606 1.00 94.88 103 ASN A C 1
ATOM 828 O O . ASN A 1 103 ? 8.001 12.641 -3.348 1.00 94.88 103 ASN A O 1
ATOM 832 N N . VAL A 1 104 ? 10.203 12.228 -3.045 1.00 94.81 104 VAL A N 1
ATOM 833 C CA . VAL A 1 104 ? 10.583 12.356 -4.462 1.00 94.81 104 VAL A CA 1
ATOM 834 C C . VAL A 1 104 ? 10.034 11.228 -5.335 1.00 94.81 104 VAL A C 1
ATOM 836 O O . VAL A 1 104 ? 9.828 11.417 -6.528 1.00 94.81 104 VAL A O 1
ATOM 839 N N . THR A 1 105 ? 9.805 10.038 -4.764 1.00 92.50 105 THR A N 1
ATOM 840 C CA . THR A 1 105 ? 9.361 8.876 -5.554 1.00 92.50 105 THR A CA 1
ATOM 841 C C . THR A 1 105 ? 7.846 8.860 -5.744 1.00 92.50 105 THR A C 1
ATOM 843 O O . THR A 1 105 ? 7.373 8.489 -6.815 1.00 92.50 105 THR A O 1
ATOM 846 N N . TYR A 1 106 ? 7.076 9.235 -4.717 1.00 95.44 106 TYR A N 1
ATOM 847 C CA . TYR A 1 106 ? 5.619 9.067 -4.732 1.00 95.44 106 TYR A CA 1
ATOM 848 C C . TYR A 1 106 ? 4.863 10.314 -4.289 1.00 95.44 106 TYR A C 1
ATOM 850 O O . TYR A 1 106 ? 3.895 10.701 -4.943 1.00 95.44 106 TYR A O 1
ATOM 858 N N . GLN A 1 107 ? 5.266 10.936 -3.177 1.00 96.56 107 GLN A N 1
ATOM 859 C CA . GLN A 1 107 ? 4.425 11.940 -2.529 1.00 96.56 107 GLN A CA 1
ATOM 860 C C . GLN A 1 107 ? 4.168 13.163 -3.414 1.00 96.56 107 GLN A C 1
ATOM 862 O O . GLN A 1 107 ? 3.019 13.567 -3.536 1.00 96.56 107 GLN A O 1
ATOM 867 N N . GLU A 1 108 ? 5.193 13.719 -4.066 1.00 97.44 108 GLU A N 1
ATOM 868 C CA . GLU A 1 108 ? 5.031 14.910 -4.916 1.00 97.44 108 GLU A CA 1
ATOM 869 C C . GLU A 1 108 ? 4.048 14.666 -6.072 1.00 97.44 108 GLU A C 1
ATOM 871 O O . GLU A 1 108 ? 3.175 15.492 -6.346 1.00 97.44 108 GLU A O 1
ATOM 876 N N . ALA A 1 109 ? 4.132 13.495 -6.712 1.00 97.00 109 ALA A N 1
ATOM 877 C CA . ALA A 1 109 ? 3.228 13.108 -7.793 1.00 97.00 109 ALA A CA 1
ATOM 878 C C . ALA A 1 109 ? 1.786 12.899 -7.296 1.00 97.00 109 ALA A C 1
ATOM 880 O O . ALA A 1 109 ? 0.825 13.288 -7.965 1.00 97.00 109 ALA A O 1
ATOM 881 N N . LEU A 1 110 ? 1.621 12.316 -6.105 1.00 98.19 110 LEU A N 1
ATOM 882 C CA . LEU A 1 110 ? 0.312 12.154 -5.473 1.00 98.19 110 LEU A CA 1
ATOM 883 C C . LEU A 1 110 ? -0.294 13.512 -5.093 1.00 98.19 110 LEU A C 1
ATOM 885 O O . LEU A 1 110 ? -1.468 13.760 -5.380 1.00 98.19 110 LEU A O 1
ATOM 889 N N . ASP A 1 111 ? 0.507 14.408 -4.517 1.00 98.00 111 ASP A N 1
ATOM 890 C CA . ASP A 1 111 ? 0.092 15.753 -4.117 1.00 98.00 111 ASP A CA 1
ATOM 891 C C . ASP A 1 111 ? -0.309 16.623 -5.316 1.00 98.00 111 ASP A C 1
ATOM 893 O O . ASP A 1 111 ? -1.169 17.497 -5.179 1.00 98.00 111 ASP A O 1
ATOM 897 N N . ALA A 1 112 ? 0.219 16.349 -6.513 1.00 97.94 112 ALA A N 1
ATOM 898 C CA . ALA A 1 112 ? -0.136 17.062 -7.737 1.00 97.94 112 ALA A CA 1
ATOM 899 C C . ALA A 1 112 ? -1.584 16.810 -8.205 1.00 97.94 112 ALA A C 1
ATOM 901 O O . ALA A 1 112 ? -2.156 17.641 -8.914 1.00 97.94 112 ALA A O 1
ATOM 902 N N . THR A 1 113 ? -2.226 15.709 -7.790 1.00 98.12 113 THR A N 1
ATOM 903 C CA . THR A 1 113 ? -3.560 15.326 -8.286 1.00 98.12 113 THR A CA 1
ATOM 904 C C . THR A 1 113 ? -4.628 15.323 -7.183 1.00 98.12 113 THR A C 1
ATOM 906 O O . THR A 1 113 ? -4.347 14.964 -6.038 1.00 98.12 113 THR A O 1
ATOM 909 N N . PRO A 1 114 ? -5.897 15.674 -7.485 1.00 98.44 114 PRO A N 1
ATOM 910 C CA . PRO A 1 114 ? -6.985 15.548 -6.511 1.00 98.44 114 PRO A CA 1
ATOM 911 C C . PRO A 1 114 ? -7.176 14.111 -6.002 1.00 98.44 114 PRO A C 1
ATOM 913 O O . PRO A 1 114 ? -7.472 13.907 -4.824 1.00 98.44 114 PRO A O 1
ATOM 916 N N . THR A 1 115 ? -6.994 13.120 -6.880 1.00 98.19 115 THR A N 1
ATOM 917 C CA . THR A 1 115 ? -7.105 11.696 -6.541 1.00 98.19 115 THR A CA 1
ATOM 918 C C . THR A 1 115 ? -5.996 11.261 -5.587 1.00 98.19 115 THR A C 1
ATOM 920 O O . THR A 1 115 ? -6.291 10.647 -4.564 1.00 98.19 115 THR A O 1
ATOM 923 N N . GLY A 1 116 ? -4.742 11.636 -5.861 1.00 98.44 116 GLY A N 1
ATOM 924 C CA . GLY A 1 116 ? -3.602 11.297 -5.009 1.00 98.44 116 GLY A CA 1
ATOM 925 C C . GLY A 1 116 ? -3.692 11.938 -3.623 1.00 98.44 116 GLY A C 1
ATOM 926 O O . GLY A 1 116 ? -3.525 11.242 -2.624 1.00 98.44 116 GLY A O 1
ATOM 927 N N . ARG A 1 117 ? -4.091 13.215 -3.529 1.00 98.62 117 ARG A N 1
ATOM 928 C CA . ARG A 1 117 ? -4.336 13.880 -2.232 1.00 98.62 117 ARG A CA 1
ATOM 929 C C . ARG A 1 117 ? -5.426 13.195 -1.407 1.00 98.62 117 ARG A C 1
ATOM 931 O O . ARG A 1 117 ? -5.279 13.039 -0.195 1.00 98.62 117 ARG A O 1
ATOM 938 N N . ARG A 1 118 ? -6.514 12.753 -2.049 1.00 98.44 118 ARG A N 1
ATOM 939 C CA . ARG A 1 118 ? -7.581 11.999 -1.372 1.00 98.44 118 ARG A CA 1
ATOM 940 C C . ARG A 1 118 ? -7.071 10.655 -0.861 1.00 98.44 118 ARG A C 1
ATOM 942 O O . ARG A 1 118 ? -7.347 10.302 0.283 1.00 98.44 118 ARG A O 1
ATOM 949 N N . TRP A 1 119 ? -6.318 9.937 -1.690 1.00 98.38 119 TRP A N 1
ATOM 950 C CA . TRP A 1 119 ? -5.715 8.666 -1.307 1.00 98.38 119 TRP A CA 1
ATOM 951 C C . TRP A 1 119 ? -4.747 8.831 -0.128 1.00 98.38 119 TRP A C 1
ATOM 953 O O . TRP A 1 119 ? -4.830 8.062 0.828 1.00 98.38 119 TRP A O 1
ATOM 963 N N . LEU A 1 120 ? -3.900 9.870 -0.133 1.00 98.25 120 LEU A N 1
ATOM 964 C CA . LEU A 1 120 ? -3.019 10.202 0.991 1.00 98.25 120 LEU A CA 1
ATOM 965 C C . LEU A 1 120 ? -3.830 10.438 2.270 1.00 98.25 120 LEU A C 1
ATOM 967 O O . LEU A 1 120 ? -3.566 9.807 3.289 1.00 98.25 120 LEU A O 1
ATOM 971 N N . GLN A 1 121 ? -4.862 11.283 2.230 1.00 98.00 121 GLN A N 1
ATOM 972 C CA . GLN A 1 121 ? -5.701 11.547 3.404 1.00 98.00 121 GLN A CA 1
ATOM 973 C C . GLN A 1 121 ? -6.340 10.267 3.973 1.00 98.00 121 GLN A C 1
ATOM 975 O O . GLN A 1 121 ? -6.317 10.042 5.184 1.00 98.00 121 GLN A O 1
ATOM 980 N N . GLN A 1 122 ? -6.896 9.416 3.108 1.00 97.69 122 GLN A N 1
ATOM 981 C CA . GLN A 1 122 ? -7.553 8.170 3.513 1.00 97.69 122 GLN A CA 1
ATOM 982 C C . GLN A 1 122 ? -6.557 7.138 4.053 1.00 97.69 122 GLN A C 1
ATOM 984 O O . GLN A 1 122 ? -6.818 6.495 5.066 1.00 97.69 122 GLN A O 1
ATOM 989 N N . THR A 1 123 ? -5.404 6.998 3.403 1.00 97.94 123 THR A N 1
ATOM 990 C CA . THR A 1 123 ? -4.390 5.995 3.746 1.00 97.94 123 THR A CA 1
ATOM 991 C C . THR A 1 123 ? -3.676 6.339 5.047 1.00 97.94 123 THR A C 1
ATOM 993 O O . THR A 1 123 ? -3.528 5.486 5.918 1.00 97.94 123 THR A O 1
ATOM 996 N N . THR A 1 124 ? -3.278 7.600 5.217 1.00 96.38 124 THR A N 1
ATOM 997 C CA . THR A 1 124 ? -2.480 8.055 6.372 1.00 96.38 124 THR A CA 1
ATOM 998 C C . THR A 1 124 ? -3.262 8.082 7.687 1.00 96.38 124 THR A C 1
ATOM 1000 O O . THR A 1 124 ? -2.666 8.057 8.763 1.00 96.38 124 THR A O 1
ATOM 1003 N N . THR A 1 125 ? -4.595 8.090 7.619 1.00 97.56 125 THR A N 1
ATOM 1004 C CA . THR A 1 125 ? -5.483 8.073 8.792 1.00 97.56 125 THR A CA 1
ATOM 1005 C C . THR A 1 125 ? -6.093 6.698 9.065 1.00 97.56 125 THR A C 1
ATOM 1007 O O . THR A 1 125 ? -6.629 6.475 10.147 1.00 97.56 125 THR A O 1
ATOM 1010 N N . ALA A 1 126 ? -5.977 5.747 8.132 1.00 97.94 126 ALA A N 1
ATOM 1011 C CA . ALA A 1 126 ? -6.647 4.450 8.204 1.00 97.94 126 ALA A CA 1
ATOM 1012 C C . ALA A 1 126 ? -6.379 3.702 9.517 1.00 97.94 126 ALA A C 1
ATOM 1014 O O . ALA A 1 126 ? -7.323 3.249 10.167 1.00 97.94 126 ALA A O 1
ATOM 1015 N N . ARG A 1 127 ? -5.114 3.616 9.955 1.00 96.44 127 ARG A N 1
ATOM 1016 C CA . ARG A 1 127 ? -4.734 2.865 11.163 1.00 96.44 127 ARG A CA 1
ATOM 1017 C C . ARG A 1 127 ? -5.482 3.327 12.416 1.00 96.44 127 ARG A C 1
ATOM 1019 O O . ARG A 1 127 ? -5.834 2.487 13.241 1.00 96.44 127 ARG A O 1
ATOM 1026 N N . SER A 1 128 ? -5.686 4.634 12.592 1.00 96.88 128 SER A N 1
ATOM 1027 C CA . SER A 1 128 ? -6.276 5.181 13.822 1.00 96.88 128 SER A CA 1
ATOM 1028 C C . SER A 1 128 ? -7.794 5.030 13.883 1.00 96.88 128 SER A C 1
ATOM 1030 O O . SER A 1 128 ? -8.356 5.065 14.975 1.00 96.88 128 SER A O 1
ATOM 1032 N N . ILE A 1 129 ? -8.451 4.841 12.737 1.00 97.50 129 ILE A N 1
ATOM 1033 C CA . ILE A 1 129 ? -9.918 4.822 12.635 1.00 97.50 129 ILE A CA 1
ATOM 1034 C C . ILE A 1 129 ? -10.493 3.442 12.303 1.00 97.50 129 ILE A C 1
ATOM 1036 O O . ILE A 1 129 ? -11.711 3.289 12.261 1.00 97.50 129 ILE A O 1
ATOM 1040 N N . THR A 1 130 ? -9.645 2.440 12.056 1.00 98.06 130 THR A N 1
ATOM 1041 C CA . THR A 1 130 ? -10.082 1.098 11.651 1.00 98.06 130 THR A CA 1
ATOM 1042 C C . THR A 1 130 ? -9.602 0.006 12.602 1.00 98.06 130 THR A C 1
ATOM 1044 O O . THR A 1 130 ? -8.439 -0.063 13.017 1.00 98.06 130 THR A O 1
ATOM 1047 N N . SER A 1 131 ? -10.493 -0.933 12.905 1.00 98.38 131 SER A N 1
ATOM 1048 C CA . SER A 1 131 ? -10.122 -2.220 13.490 1.00 98.38 131 SER A CA 1
ATOM 1049 C C . SER A 1 131 ? -9.469 -3.133 12.444 1.00 98.38 131 SER A C 1
ATOM 1051 O O . SER A 1 131 ? -9.584 -2.909 11.238 1.00 98.38 131 SER A O 1
ATOM 1053 N N . VAL A 1 132 ? -8.815 -4.207 12.898 1.00 98.06 132 VAL A N 1
ATOM 1054 C CA . VAL A 1 132 ? -8.261 -5.240 12.003 1.00 98.06 132 VAL A CA 1
ATOM 1055 C C . VAL A 1 132 ? -9.350 -5.819 11.092 1.00 98.06 132 VAL A C 1
ATOM 1057 O O . VAL A 1 132 ? -9.141 -5.952 9.891 1.00 98.06 132 VAL A O 1
ATOM 1060 N N . ALA A 1 133 ? -10.534 -6.112 11.639 1.00 98.31 133 ALA A N 1
ATOM 1061 C CA . ALA A 1 133 ? -11.646 -6.667 10.868 1.00 98.31 133 ALA A CA 1
ATOM 1062 C C . ALA A 1 133 ? -12.156 -5.696 9.787 1.00 98.31 133 ALA A C 1
ATOM 1064 O O . ALA A 1 133 ? -12.466 -6.125 8.677 1.00 98.31 133 ALA A O 1
ATOM 1065 N N . GLN A 1 134 ? -12.205 -4.394 10.089 1.00 98.62 134 GLN A N 1
ATOM 1066 C CA . GLN A 1 134 ? -12.597 -3.365 9.121 1.00 98.62 134 GLN A CA 1
ATOM 1067 C C . GLN A 1 134 ? -11.573 -3.225 7.988 1.00 98.62 134 GLN A C 1
ATOM 1069 O O . GLN A 1 134 ? -11.976 -3.123 6.834 1.00 98.62 134 GLN A O 1
ATOM 1074 N N . GLU A 1 135 ? -10.271 -3.285 8.284 1.00 98.25 135 GLU A N 1
ATOM 1075 C CA . GLU A 1 135 ? -9.233 -3.276 7.242 1.00 98.25 135 GLU A CA 1
ATOM 1076 C C . GLU A 1 135 ? -9.311 -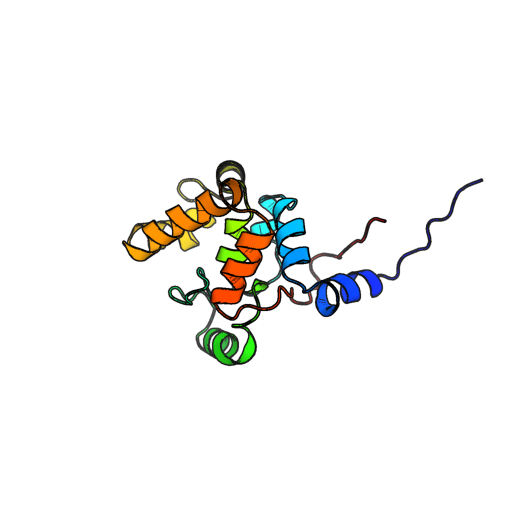4.512 6.347 1.00 98.25 135 GLU A C 1
ATOM 1078 O O . GLU A 1 135 ? -9.285 -4.387 5.128 1.00 98.25 135 GLU A O 1
ATOM 1083 N N . VAL A 1 136 ? -9.488 -5.704 6.923 1.00 98.38 136 VAL A N 1
ATOM 1084 C CA . VAL A 1 136 ? -9.650 -6.933 6.130 1.00 98.38 136 VAL A CA 1
ATOM 1085 C C . VAL A 1 136 ? -10.883 -6.849 5.225 1.00 98.38 136 VAL A C 1
ATOM 1087 O O . VAL A 1 136 ? -10.813 -7.226 4.056 1.00 98.38 136 VAL A O 1
ATOM 1090 N N . ALA A 1 137 ? -12.004 -6.328 5.732 1.00 98.50 137 ALA A N 1
ATOM 1091 C CA . ALA A 1 137 ? -13.201 -6.104 4.924 1.00 98.50 137 ALA A CA 1
ATOM 1092 C C . ALA A 1 137 ? -12.956 -5.076 3.806 1.00 98.50 137 ALA A C 1
ATOM 1094 O O . ALA A 1 137 ? -13.381 -5.296 2.672 1.00 98.50 137 ALA A O 1
ATOM 1095 N N . TYR A 1 138 ? -12.225 -3.997 4.104 1.00 98.56 138 TYR A N 1
ATOM 1096 C CA . TYR A 1 138 ? -11.822 -2.996 3.120 1.00 98.56 138 TYR A CA 1
ATOM 1097 C C . TYR A 1 138 ? -10.987 -3.631 2.001 1.00 98.56 138 TYR A C 1
ATOM 1099 O O . TYR A 1 138 ? -11.344 -3.487 0.838 1.00 98.56 138 TYR A O 1
ATOM 1107 N N . TRP A 1 139 ? -9.957 -4.418 2.321 1.00 98.38 139 TRP A N 1
ATOM 1108 C CA . TRP A 1 139 ? -9.101 -5.063 1.315 1.00 98.38 139 TRP A CA 1
ATOM 1109 C C . TRP A 1 139 ? -9.912 -6.033 0.443 1.00 98.38 139 TRP A C 1
ATOM 1111 O O . TRP A 1 139 ? -9.842 -5.985 -0.785 1.00 98.38 139 TRP A O 1
ATOM 1121 N N . ARG A 1 140 ? -10.778 -6.846 1.063 1.00 98.38 140 ARG A N 1
ATOM 1122 C CA . ARG A 1 140 ? -11.666 -7.776 0.344 1.00 98.38 140 ARG A CA 1
ATOM 1123 C C . ARG A 1 140 ? -12.654 -7.077 -0.585 1.00 98.38 140 ARG A C 1
ATOM 1125 O O . ARG A 1 140 ? -13.023 -7.659 -1.602 1.00 98.38 140 ARG A O 1
ATOM 1132 N N . SER A 1 141 ? -13.053 -5.837 -0.290 1.00 98.44 141 SER A N 1
ATOM 1133 C CA . SER A 1 141 ? -13.915 -5.061 -1.193 1.00 98.44 141 SER A CA 1
ATOM 1134 C C . SER A 1 141 ? -13.256 -4.760 -2.549 1.00 98.44 141 SER A C 1
ATOM 1136 O O . SER A 1 141 ? -13.965 -4.578 -3.535 1.00 98.44 141 SER A O 1
ATOM 1138 N N . PHE A 1 142 ? -11.920 -4.819 -2.628 1.00 98.31 142 PHE A N 1
ATOM 1139 C CA . PHE A 1 142 ? -11.134 -4.722 -3.867 1.00 98.31 142 PHE A CA 1
ATOM 1140 C C . PHE A 1 142 ? -10.733 -6.087 -4.443 1.00 98.31 142 PHE A C 1
ATOM 1142 O O . PHE A 1 142 ? -9.830 -6.170 -5.271 1.00 98.31 142 PHE A O 1
ATOM 1149 N N . GLN A 1 143 ? -11.377 -7.173 -4.003 1.00 97.94 143 GLN A N 1
ATOM 1150 C CA . GLN A 1 143 ? -11.055 -8.547 -4.416 1.00 97.94 143 GLN A CA 1
ATOM 1151 C C . GLN A 1 143 ? -9.615 -8.974 -4.067 1.00 97.94 143 GLN A C 1
ATOM 1153 O O . GLN A 1 143 ? -9.052 -9.879 -4.682 1.00 97.94 143 GLN A O 1
ATOM 1158 N N . VAL A 1 144 ? -9.025 -8.335 -3.055 1.00 97.94 144 VAL A N 1
ATOM 1159 C CA . VAL A 1 144 ? -7.745 -8.726 -2.465 1.00 97.94 144 VAL A CA 1
ATOM 1160 C C . VAL A 1 144 ? -8.014 -9.753 -1.370 1.00 97.94 144 VAL A C 1
ATOM 1162 O O . VAL A 1 144 ? -8.795 -9.495 -0.454 1.00 97.94 144 VAL A O 1
ATOM 1165 N N . ASP A 1 145 ? -7.386 -10.925 -1.466 1.00 96.69 145 ASP A N 1
ATOM 1166 C CA . ASP A 1 145 ? -7.718 -12.090 -0.634 1.00 96.69 145 ASP A CA 1
ATOM 1167 C C . ASP A 1 145 ? -6.555 -12.639 0.193 1.00 96.69 145 ASP A C 1
ATOM 1169 O O . ASP A 1 145 ? -6.786 -13.366 1.160 1.00 96.69 145 ASP A O 1
ATOM 1173 N N . ARG A 1 146 ? -5.319 -12.260 -0.136 1.00 96.12 146 ARG A N 1
ATOM 1174 C CA . ARG A 1 146 ? -4.116 -12.746 0.543 1.00 96.12 146 ARG A CA 1
ATOM 1175 C C . ARG A 1 146 ? -3.046 -11.677 0.639 1.00 96.12 146 ARG A C 1
ATOM 1177 O O . ARG A 1 146 ? -3.010 -10.750 -0.162 1.00 9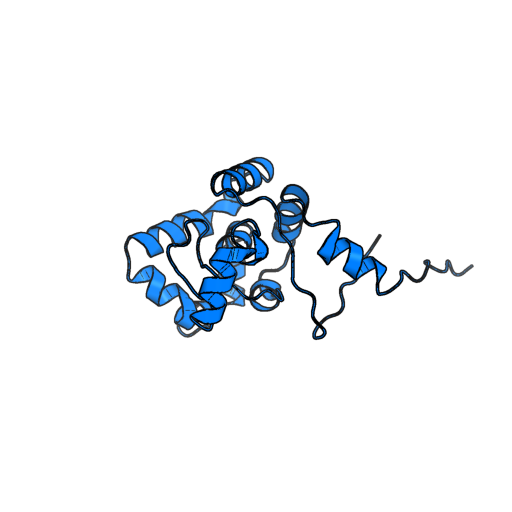6.12 146 ARG A O 1
ATOM 1184 N N . PHE A 1 147 ? -2.123 -11.851 1.571 1.00 94.31 147 PHE A N 1
ATOM 1185 C CA . PHE A 1 147 ? -0.884 -11.092 1.655 1.00 94.31 147 PHE A CA 1
ATOM 1186 C C . PHE A 1 147 ? 0.275 -12.083 1.606 1.00 94.31 147 PHE A C 1
ATOM 1188 O O . PHE A 1 147 ? 0.548 -12.789 2.569 1.00 94.31 147 PHE A O 1
ATOM 1195 N N . GLN A 1 148 ? 0.944 -12.164 0.462 1.00 91.44 148 GLN A N 1
ATOM 1196 C CA . GLN A 1 148 ? 2.003 -13.137 0.228 1.00 91.44 148 GLN A CA 1
ATOM 1197 C C . GLN A 1 148 ? 3.266 -12.437 -0.262 1.00 91.44 148 GLN A C 1
ATOM 1199 O O . GLN A 1 148 ? 3.293 -11.866 -1.356 1.00 91.44 148 GLN A O 1
ATOM 1204 N N . LEU A 1 149 ? 4.322 -12.501 0.547 1.00 88.12 149 LEU A N 1
ATOM 1205 C CA . LEU A 1 149 ? 5.633 -11.964 0.193 1.00 88.12 149 LEU A CA 1
ATOM 1206 C C . LEU A 1 149 ? 6.360 -12.875 -0.801 1.00 88.12 149 LEU A C 1
ATOM 1208 O O . LEU A 1 149 ? 6.086 -14.071 -0.899 1.00 88.12 149 LEU A O 1
ATOM 1212 N N . GLN A 1 150 ? 7.303 -12.302 -1.549 1.00 81.25 150 GLN A N 1
ATOM 1213 C CA . GLN A 1 150 ? 8.143 -13.068 -2.464 1.00 81.25 150 GLN A CA 1
ATOM 1214 C C . GLN A 1 150 ? 9.342 -13.661 -1.722 1.00 81.25 150 GLN A C 1
ATOM 1216 O O . GLN A 1 150 ? 9.838 -13.114 -0.734 1.00 81.25 150 GLN A O 1
ATOM 1221 N N . TRP A 1 151 ? 9.830 -14.793 -2.226 1.00 76.12 151 TRP A N 1
ATOM 1222 C CA . TRP A 1 151 ? 11.079 -15.365 -1.745 1.00 76.12 151 TRP A CA 1
ATOM 1223 C C . TRP A 1 151 ? 12.270 -14.473 -2.114 1.00 76.12 151 TRP A C 1
ATOM 1225 O O . TRP A 1 151 ? 12.317 -13.894 -3.198 1.00 76.12 151 TRP A O 1
ATOM 1235 N N . GLN A 1 152 ? 13.247 -14.392 -1.212 1.00 70.88 152 GLN A N 1
ATOM 1236 C CA . GLN A 1 152 ? 14.418 -13.529 -1.348 1.00 70.88 152 GLN A CA 1
ATOM 1237 C C . GLN A 1 152 ? 15.608 -14.063 -0.531 1.00 70.88 152 GLN A C 1
ATOM 1239 O O . GLN A 1 152 ? 15.430 -14.810 0.436 1.00 70.88 152 GLN A O 1
ATOM 1244 N N . ASN A 1 153 ? 16.819 -13.650 -0.922 1.00 75.75 153 ASN A N 1
ATOM 1245 C CA . ASN A 1 153 ? 18.094 -14.077 -0.322 1.00 75.75 153 ASN A CA 1
ATOM 1246 C C . ASN A 1 153 ? 18.810 -13.002 0.502 1.00 75.75 153 ASN A C 1
ATOM 1248 O O . ASN A 1 153 ? 19.857 -13.269 1.083 1.00 75.75 153 ASN A O 1
ATOM 1252 N N . HIS A 1 154 ? 18.285 -11.785 0.513 1.00 70.81 154 HIS A N 1
ATOM 1253 C CA . HIS A 1 154 ? 18.881 -10.631 1.166 1.00 70.81 154 HIS A CA 1
ATOM 1254 C C . HIS A 1 154 ? 18.736 -10.670 2.701 1.00 70.81 154 HIS A C 1
ATOM 1256 O O . HIS A 1 154 ? 19.669 -10.310 3.411 1.00 70.81 154 HIS A O 1
ATOM 1262 N N . TRP A 1 155 ? 17.613 -11.177 3.218 1.00 70.69 155 TRP A N 1
ATOM 1263 C CA . TRP A 1 155 ? 17.322 -11.333 4.649 1.00 70.69 155 TRP A CA 1
ATOM 1264 C C . TRP A 1 155 ? 16.848 -12.754 4.973 1.00 70.69 155 TRP A C 1
ATOM 1266 O O . TRP A 1 155 ? 16.273 -13.437 4.125 1.00 70.69 155 TRP A O 1
ATOM 1276 N N . GLN A 1 156 ? 17.050 -13.217 6.205 1.00 67.44 156 GLN A N 1
ATOM 1277 C CA . GLN A 1 156 ? 16.491 -14.492 6.666 1.00 67.44 156 GLN A CA 1
ATOM 1278 C C . GLN A 1 156 ? 15.279 -14.239 7.561 1.00 67.44 156 GLN A C 1
ATOM 1280 O O . GLN A 1 156 ? 15.359 -13.461 8.507 1.00 67.44 156 GLN A O 1
ATOM 1285 N N . THR A 1 157 ? 14.166 -14.907 7.259 1.00 70.50 157 THR A N 1
ATOM 1286 C CA . THR A 1 157 ? 12.980 -14.915 8.120 1.00 70.50 157 THR A CA 1
ATOM 1287 C C . THR A 1 157 ? 13.268 -15.763 9.356 1.00 70.50 157 THR A C 1
ATOM 1289 O O . THR A 1 157 ? 13.608 -16.940 9.221 1.00 70.50 157 THR A O 1
ATOM 1292 N N . GLY A 1 158 ? 13.141 -15.168 10.541 1.00 67.75 158 GLY A N 1
ATOM 1293 C CA . GLY A 1 158 ? 13.173 -15.873 11.823 1.00 67.75 158 GLY A CA 1
ATOM 1294 C C . GLY A 1 158 ? 11.765 -16.066 12.389 1.00 67.75 158 GLY A C 1
ATOM 1295 O O . GLY A 1 158 ? 10.857 -15.313 12.046 1.00 67.75 158 GLY A O 1
ATOM 1296 N N . IL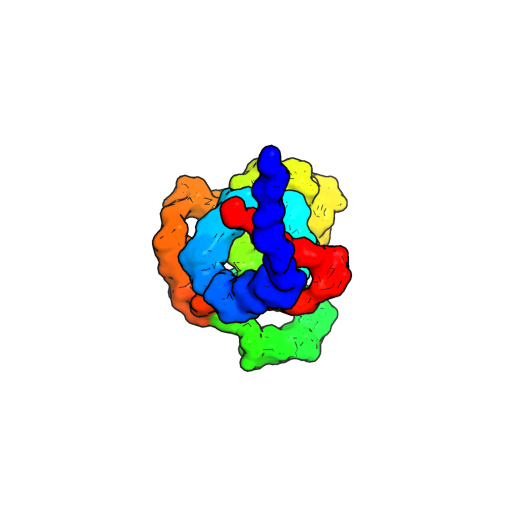E A 1 159 ? 11.601 -17.062 13.260 1.00 64.81 159 ILE A N 1
ATOM 1297 C CA . ILE A 1 159 ? 10.410 -17.255 14.099 1.00 64.81 159 ILE A CA 1
ATOM 1298 C C . ILE A 1 159 ? 10.870 -17.200 15.559 1.00 64.81 159 ILE A C 1
ATOM 1300 O O . ILE A 1 159 ? 11.909 -17.772 15.889 1.00 64.81 159 ILE A O 1
ATOM 1304 N N . SER A 1 160 ? 10.102 -16.513 16.405 1.00 65.00 160 SER A N 1
ATOM 1305 C CA . SER A 1 160 ? 10.177 -16.641 17.861 1.00 65.00 160 SER A CA 1
ATOM 1306 C C . SER A 1 160 ? 8.875 -17.275 18.340 1.00 65.00 160 SER A C 1
ATOM 1308 O O . SER A 1 160 ? 7.807 -16.810 17.944 1.00 65.00 160 SER A O 1
ATOM 1310 N N . GLU A 1 161 ? 8.987 -18.316 19.160 1.00 55.62 161 GLU A N 1
ATOM 1311 C CA . GLU A 1 161 ? 7.887 -18.993 19.866 1.00 55.62 161 GLU A CA 1
ATOM 1312 C C . GLU A 1 161 ? 7.987 -18.711 21.367 1.00 55.62 161 GLU A C 1
ATOM 1314 O O . GLU A 1 161 ? 9.137 -18.593 21.860 1.00 55.62 161 GLU A O 1
#